Protein AF-A0A0N4ZWM1-F1 (afdb_monomer_lite)

Radius of gyration: 17.71 Å; chains: 1; bounding box: 43×30×43 Å

Structure (mmCIF, N/CA/C/O backbone):
data_AF-A0A0N4ZWM1-F1
#
_entry.id   AF-A0A0N4ZWM1-F1
#
loop_
_atom_site.group_PDB
_atom_site.id
_atom_site.type_symbol
_atom_site.label_atom_id
_atom_site.label_alt_id
_atom_site.label_comp_id
_atom_site.label_asym_id
_atom_site.label_entity_id
_atom_site.label_seq_id
_atom_site.pdbx_PDB_ins_code
_atom_site.Cartn_x
_atom_site.Cartn_y
_atom_site.Cartn_z
_atom_site.occupancy
_atom_site.B_iso_or_equiv
_atom_site.auth_seq_id
_atom_site.auth_comp_id
_atom_site.auth_asym_id
_atom_site.auth_atom_id
_atom_site.pdbx_PDB_model_num
ATOM 1 N N . MET A 1 1 ? 4.240 8.639 -1.082 1.00 64.06 1 MET A N 1
ATOM 2 C CA . MET A 1 1 ? 5.598 8.999 -1.556 1.00 64.06 1 MET A CA 1
ATOM 3 C C . MET A 1 1 ? 6.299 7.834 -2.263 1.00 64.06 1 MET A C 1
ATOM 5 O O . MET A 1 1 ? 6.677 8.002 -3.413 1.00 64.06 1 MET A O 1
ATOM 9 N N . GLY A 1 2 ? 6.394 6.640 -1.657 1.00 75.94 2 GLY A N 1
ATOM 10 C CA . GLY A 1 2 ? 7.092 5.487 -2.260 1.00 75.94 2 GLY A CA 1
ATOM 11 C C . GLY A 1 2 ? 6.590 5.018 -3.640 1.00 75.94 2 GLY A C 1
ATOM 12 O O . GLY A 1 2 ? 7.407 4.649 -4.475 1.00 75.94 2 GLY A O 1
ATOM 13 N N . PHE A 1 3 ? 5.283 5.091 -3.933 1.00 79.50 3 PHE A N 1
ATOM 14 C CA . PHE A 1 3 ? 4.751 4.659 -5.240 1.00 79.50 3 PHE A CA 1
ATOM 15 C C . PHE A 1 3 ? 5.252 5.525 -6.413 1.00 79.50 3 PHE A C 1
ATOM 17 O O . PHE A 1 3 ? 5.532 5.004 -7.487 1.00 79.50 3 PHE A O 1
ATOM 24 N N . ILE A 1 4 ? 5.426 6.834 -6.191 1.00 83.06 4 ILE A N 1
ATOM 25 C CA . ILE A 1 4 ? 5.921 7.780 -7.204 1.00 83.06 4 ILE A CA 1
ATOM 26 C C . ILE A 1 4 ? 7.372 7.443 -7.549 1.00 83.06 4 ILE A C 1
ATOM 28 O O . ILE A 1 4 ? 7.732 7.387 -8.719 1.00 83.06 4 ILE A O 1
ATOM 32 N N . LEU A 1 5 ? 8.186 7.150 -6.529 1.00 84.06 5 LEU A N 1
ATOM 33 C CA . LEU A 1 5 ? 9.580 6.736 -6.702 1.00 84.06 5 LEU A CA 1
ATOM 34 C C . LEU A 1 5 ? 9.686 5.402 -7.454 1.00 84.06 5 LEU A C 1
ATOM 36 O O . LEU A 1 5 ? 10.564 5.242 -8.301 1.00 84.06 5 LEU A O 1
ATOM 40 N N . LEU A 1 6 ? 8.773 4.462 -7.192 1.00 83.06 6 LEU A N 1
ATOM 41 C CA . LEU A 1 6 ? 8.739 3.175 -7.887 1.00 83.06 6 LEU A CA 1
ATOM 42 C C . LEU A 1 6 ? 8.423 3.344 -9.382 1.00 83.06 6 LEU A C 1
ATOM 44 O O . LEU A 1 6 ? 9.116 2.770 -10.218 1.00 83.06 6 LEU A O 1
ATOM 48 N N . ILE A 1 7 ? 7.441 4.185 -9.719 1.00 83.06 7 ILE A N 1
ATOM 49 C CA . ILE A 1 7 ? 7.100 4.506 -11.113 1.00 83.06 7 ILE A CA 1
ATOM 50 C C . ILE A 1 7 ? 8.250 5.261 -11.788 1.00 83.06 7 ILE A C 1
ATOM 52 O O . ILE A 1 7 ? 8.639 4.911 -12.898 1.00 83.06 7 ILE A O 1
ATOM 56 N N . ALA A 1 8 ? 8.850 6.244 -11.109 1.00 83.19 8 ALA A N 1
ATOM 57 C CA . ALA A 1 8 ? 9.991 6.995 -11.631 1.00 83.19 8 ALA A CA 1
ATOM 58 C C . ALA A 1 8 ? 11.185 6.082 -11.957 1.00 83.19 8 ALA A C 1
ATOM 60 O O . ALA A 1 8 ? 11.846 6.274 -12.973 1.00 83.19 8 ALA A O 1
ATOM 61 N N . THR A 1 9 ? 11.410 5.036 -11.152 1.00 83.94 9 THR A N 1
ATOM 62 C CA . THR A 1 9 ? 12.475 4.045 -11.382 1.00 83.94 9 THR A CA 1
ATOM 63 C C . THR A 1 9 ? 12.337 3.343 -12.739 1.00 83.94 9 THR A C 1
ATOM 65 O O . THR A 1 9 ? 13.346 2.993 -13.346 1.00 83.94 9 THR A O 1
ATOM 68 N N . ALA A 1 10 ? 11.114 3.156 -13.248 1.00 81.88 10 ALA A N 1
ATOM 69 C CA . ALA A 1 10 ? 10.883 2.484 -14.527 1.00 81.88 10 ALA A CA 1
ATOM 70 C C . ALA A 1 10 ? 11.401 3.279 -15.743 1.00 81.88 10 ALA A C 1
ATOM 72 O O . ALA A 1 10 ? 11.679 2.683 -16.783 1.00 81.88 10 ALA A O 1
ATOM 73 N N . PHE A 1 11 ? 11.566 4.600 -15.617 1.00 84.00 11 PHE A N 1
ATOM 74 C CA . PHE A 1 11 ? 12.006 5.484 -16.705 1.00 84.00 11 PHE A CA 1
ATOM 75 C C . PHE A 1 11 ? 13.497 5.840 -16.641 1.00 84.00 11 PHE A C 1
ATOM 77 O O . PHE A 1 11 ? 14.016 6.513 -17.532 1.00 84.00 11 PHE A O 1
ATOM 84 N N . VAL A 1 12 ? 14.200 5.396 -15.599 1.00 87.25 12 VAL A N 1
ATOM 85 C CA . VAL A 1 12 ? 15.600 5.754 -15.360 1.00 87.25 12 VAL A CA 1
ATOM 86 C C . VAL A 1 12 ? 16.524 4.763 -16.063 1.00 87.25 12 VAL A C 1
ATOM 88 O O .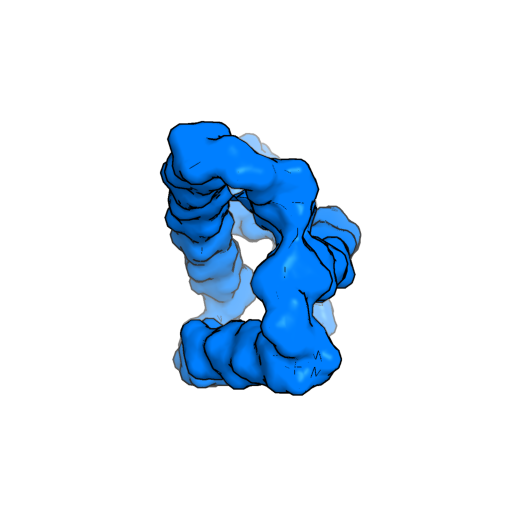 VAL A 1 12 ? 16.451 3.554 -15.845 1.00 87.25 12 VAL A O 1
ATOM 91 N N . ASN A 1 13 ? 17.413 5.298 -16.902 1.00 82.81 13 ASN A N 1
ATOM 92 C CA . ASN A 1 13 ? 18.446 4.534 -17.608 1.00 82.81 13 ASN A CA 1
ATOM 93 C C . ASN A 1 13 ? 19.815 4.612 -16.916 1.00 82.81 13 ASN A C 1
ATOM 95 O O . ASN A 1 13 ? 20.653 3.742 -17.129 1.00 82.81 13 ASN A O 1
ATOM 99 N N . ASP A 1 14 ? 20.041 5.653 -16.109 1.00 89.69 14 ASP A N 1
ATOM 100 C CA . ASP A 1 14 ? 21.319 5.894 -15.445 1.00 89.69 14 ASP A CA 1
ATOM 101 C C . ASP A 1 14 ? 21.452 5.050 -14.156 1.00 89.69 14 ASP A C 1
ATOM 103 O O . ASP A 1 14 ? 20.595 5.152 -13.267 1.00 89.69 14 ASP A O 1
ATOM 107 N N . PRO A 1 15 ? 22.511 4.228 -14.016 1.00 87.56 15 PRO A N 1
ATOM 108 C CA . PRO A 1 15 ? 22.701 3.369 -12.847 1.00 87.56 15 PRO A CA 1
ATOM 109 C C . PRO A 1 15 ? 22.846 4.126 -11.520 1.00 87.56 15 PRO A C 1
ATOM 111 O O . PRO A 1 15 ? 22.384 3.636 -10.487 1.00 87.56 15 PRO A O 1
ATOM 114 N N . MET A 1 16 ? 23.461 5.312 -11.522 1.00 92.19 16 MET A N 1
ATOM 115 C CA . MET A 1 16 ? 23.667 6.097 -10.303 1.00 92.19 16 MET A CA 1
ATOM 116 C C . MET A 1 16 ? 22.337 6.674 -9.814 1.00 92.19 16 MET A C 1
ATOM 118 O O . MET A 1 16 ? 21.983 6.532 -8.640 1.00 92.19 16 MET A O 1
ATOM 122 N N . VAL A 1 17 ? 21.550 7.241 -10.732 1.00 89.31 17 VAL A N 1
ATOM 123 C CA . VAL A 1 17 ? 20.200 7.746 -10.428 1.00 89.31 17 VAL A CA 1
ATOM 124 C C . VAL A 1 17 ? 19.296 6.612 -9.932 1.00 89.31 17 VAL A C 1
ATOM 126 O O . VAL A 1 17 ? 18.546 6.790 -8.969 1.00 89.31 17 VAL A O 1
ATOM 129 N N . TYR A 1 18 ? 19.408 5.421 -10.525 1.00 87.69 18 TYR A N 1
ATOM 130 C CA . TYR A 1 18 ? 18.668 4.239 -10.085 1.00 87.69 18 TYR A CA 1
ATOM 131 C C . TYR A 1 18 ? 18.976 3.870 -8.624 1.00 87.69 18 TYR A C 1
ATOM 133 O O . TYR A 1 18 ? 18.051 3.661 -7.834 1.00 87.69 18 TYR A O 1
ATOM 141 N N . ILE A 1 19 ? 20.254 3.839 -8.230 1.00 90.69 19 ILE A N 1
ATOM 142 C CA . ILE A 1 19 ? 20.663 3.528 -6.849 1.00 90.69 19 ILE A CA 1
ATOM 143 C C . ILE A 1 19 ? 20.121 4.571 -5.865 1.00 90.69 19 ILE A C 1
ATOM 145 O O . ILE A 1 19 ? 19.579 4.200 -4.820 1.00 90.69 19 ILE A O 1
ATOM 149 N N . MET A 1 20 ? 20.204 5.861 -6.203 1.00 92.69 20 MET A N 1
ATOM 150 C CA . MET A 1 20 ? 19.677 6.926 -5.342 1.00 92.69 20 MET A CA 1
ATOM 151 C C . MET A 1 20 ? 18.169 6.779 -5.125 1.00 92.69 20 MET A C 1
ATOM 153 O O . MET A 1 20 ? 17.697 6.836 -3.989 1.00 92.69 20 MET A O 1
ATOM 157 N N . ILE A 1 21 ? 17.402 6.510 -6.185 1.00 90.44 21 ILE A N 1
ATOM 158 C CA . ILE A 1 21 ? 15.956 6.290 -6.055 1.00 90.44 21 ILE A CA 1
ATOM 159 C C . ILE A 1 21 ? 15.668 5.058 -5.190 1.00 90.44 21 ILE A C 1
ATOM 161 O O . ILE A 1 21 ? 14.785 5.111 -4.332 1.00 90.44 21 ILE A O 1
ATOM 165 N N . ARG A 1 22 ? 16.426 3.966 -5.353 1.00 87.62 22 ARG A N 1
ATOM 166 C CA . ARG A 1 22 ? 16.275 2.759 -4.523 1.00 87.62 22 ARG A CA 1
ATOM 167 C C . ARG A 1 22 ? 16.545 3.022 -3.045 1.00 87.62 22 ARG A C 1
ATOM 169 O O . ARG A 1 22 ? 15.844 2.454 -2.208 1.00 87.62 22 ARG A O 1
ATOM 176 N N . PHE A 1 23 ? 17.496 3.893 -2.724 1.00 91.88 23 PHE A N 1
ATOM 177 C CA . PHE A 1 23 ? 17.765 4.306 -1.349 1.00 91.88 23 PHE A CA 1
ATOM 178 C C . PHE A 1 23 ? 16.551 5.012 -0.720 1.00 91.88 23 PHE A C 1
ATOM 180 O O . PHE A 1 23 ? 16.051 4.580 0.322 1.00 91.88 23 PHE A O 1
ATOM 187 N N . PHE A 1 24 ? 15.995 6.030 -1.387 1.00 92.12 24 PHE A N 1
ATOM 188 C CA . PHE A 1 24 ? 14.803 6.740 -0.894 1.00 92.12 24 PHE A CA 1
ATOM 189 C C . PHE A 1 24 ? 13.542 5.871 -0.878 1.00 92.12 24 PHE A C 1
ATOM 191 O O . PHE A 1 24 ? 12.688 6.005 0.007 1.00 92.12 24 PHE A O 1
ATOM 198 N N . LEU A 1 25 ? 13.426 4.955 -1.839 1.00 90.25 25 LEU A N 1
ATOM 199 C CA . LEU A 1 25 ? 12.359 3.966 -1.866 1.00 90.25 25 LEU A CA 1
ATOM 200 C C . LEU A 1 25 ? 12.449 3.044 -0.642 1.00 90.25 25 LEU A C 1
ATOM 202 O O . LEU A 1 25 ? 11.434 2.814 0.011 1.00 90.25 25 LEU A O 1
ATOM 206 N N . GLY A 1 26 ? 13.652 2.582 -0.286 1.00 89.12 26 GLY A N 1
ATOM 207 C CA . GLY A 1 26 ? 13.893 1.784 0.917 1.00 89.12 26 GLY A CA 1
ATOM 208 C C . GLY A 1 26 ? 13.483 2.511 2.200 1.00 89.12 26 GLY A C 1
ATOM 209 O O . GLY A 1 26 ? 12.750 1.945 3.011 1.00 89.12 26 GLY A O 1
ATOM 210 N N . LEU A 1 27 ? 13.864 3.786 2.343 1.00 91.56 27 LEU A N 1
ATOM 211 C CA . LEU A 1 27 ? 13.447 4.624 3.478 1.00 91.56 27 LEU A CA 1
ATOM 212 C C . LEU A 1 27 ? 11.920 4.763 3.562 1.00 91.56 27 LEU A C 1
ATOM 214 O O . LEU A 1 27 ? 11.331 4.606 4.633 1.00 91.56 27 LEU A O 1
ATOM 218 N N . SER A 1 28 ? 11.270 4.998 2.420 1.00 89.81 28 SER A N 1
ATOM 219 C CA . SER A 1 28 ? 9.809 5.114 2.343 1.00 89.81 28 SER A CA 1
ATOM 220 C C . SER A 1 28 ? 9.106 3.813 2.742 1.00 89.81 28 SER A C 1
ATOM 222 O O . SER A 1 28 ? 8.097 3.850 3.445 1.00 89.81 28 SER A O 1
ATOM 224 N N . ILE A 1 29 ? 9.632 2.666 2.304 1.00 88.38 29 ILE A N 1
ATOM 225 C CA . ILE A 1 29 ? 9.085 1.345 2.634 1.00 88.38 29 ILE A CA 1
ATOM 226 C C . ILE A 1 29 ? 9.246 1.063 4.130 1.00 88.38 29 ILE A C 1
ATOM 228 O O . ILE A 1 29 ? 8.286 0.631 4.762 1.00 88.38 29 ILE A O 1
ATOM 232 N N . GLY A 1 30 ? 10.415 1.348 4.713 1.00 88.31 30 GLY A N 1
ATOM 233 C CA . GLY A 1 30 ? 10.659 1.147 6.143 1.00 88.31 30 GLY A CA 1
ATOM 234 C C . GLY A 1 30 ? 9.676 1.922 7.025 1.00 88.31 30 GLY A C 1
ATOM 235 O O . GLY A 1 30 ? 9.064 1.344 7.924 1.00 88.31 30 GLY A O 1
ATOM 236 N N . GLY A 1 31 ? 9.457 3.205 6.717 1.00 88.94 31 GLY A N 1
ATOM 237 C CA . GLY A 1 31 ? 8.484 4.032 7.436 1.00 88.94 31 GLY A CA 1
ATOM 238 C C . GLY A 1 31 ? 7.047 3.523 7.292 1.00 88.94 31 GLY A C 1
ATOM 239 O O . GLY A 1 31 ? 6.343 3.393 8.291 1.00 88.94 31 GLY A O 1
ATOM 240 N N . ALA A 1 32 ? 6.635 3.176 6.068 1.00 88.00 32 ALA A N 1
ATOM 241 C CA . ALA A 1 32 ? 5.285 2.684 5.795 1.00 88.00 32 ALA A CA 1
ATOM 242 C C . ALA A 1 32 ? 4.998 1.327 6.456 1.00 88.00 32 ALA A C 1
ATOM 244 O O . ALA A 1 32 ? 3.895 1.110 6.952 1.00 88.00 32 ALA A O 1
ATOM 245 N N . LEU A 1 33 ? 5.974 0.413 6.486 1.00 87.12 33 LEU A N 1
ATOM 246 C CA . LEU A 1 33 ? 5.819 -0.890 7.135 1.00 87.12 33 LEU A CA 1
ATOM 247 C C . LEU A 1 33 ? 5.590 -0.733 8.638 1.00 87.12 33 LEU A C 1
ATOM 249 O O . LEU A 1 33 ? 4.658 -1.326 9.179 1.00 87.12 33 LEU A O 1
ATOM 253 N N . ASN A 1 34 ? 6.409 0.085 9.303 1.00 89.06 34 ASN A N 1
ATOM 254 C CA . ASN A 1 34 ? 6.312 0.245 10.748 1.00 89.06 34 ASN A CA 1
ATOM 255 C C . ASN A 1 34 ? 5.009 0.948 11.156 1.00 89.06 34 ASN A C 1
ATOM 257 O O . ASN A 1 34 ? 4.316 0.471 12.051 1.00 89.06 34 ASN A O 1
ATOM 261 N N . SER A 1 35 ? 4.632 2.032 10.466 1.00 87.56 35 SER A N 1
ATOM 262 C CA . SER A 1 35 ? 3.372 2.732 10.750 1.00 87.56 35 SER A CA 1
ATOM 263 C C . SER A 1 35 ? 2.148 1.845 10.514 1.00 87.56 35 SER A C 1
ATOM 265 O O . SER A 1 35 ? 1.237 1.836 11.338 1.00 87.56 35 SER A O 1
ATOM 267 N N . SER A 1 36 ? 2.148 1.050 9.438 1.00 86.31 36 SER A N 1
ATOM 268 C CA . SER A 1 36 ? 1.037 0.145 9.122 1.00 86.31 36 SER A CA 1
ATOM 269 C C . SER A 1 36 ? 0.881 -0.952 10.174 1.00 86.31 36 SER A C 1
ATOM 271 O O . SER A 1 36 ? -0.238 -1.245 10.587 1.00 86.31 36 SER A O 1
ATOM 273 N N . ILE A 1 37 ? 1.986 -1.547 10.640 1.00 85.50 37 ILE A N 1
ATOM 274 C CA . ILE A 1 37 ? 1.938 -2.581 11.683 1.00 85.50 37 ILE A CA 1
ATOM 275 C C . ILE A 1 37 ? 1.412 -1.992 12.994 1.00 85.50 37 ILE A C 1
ATOM 277 O O . ILE A 1 37 ? 0.541 -2.601 13.615 1.00 85.50 37 ILE A O 1
ATOM 281 N N . THR A 1 38 ? 1.899 -0.817 13.399 1.00 88.44 38 THR A N 1
ATOM 282 C CA . THR A 1 38 ? 1.416 -0.133 14.607 1.00 88.44 38 THR A CA 1
ATOM 283 C C . THR A 1 38 ? -0.079 0.150 14.516 1.00 88.44 38 THR A C 1
ATOM 285 O O . THR A 1 38 ? -0.823 -0.261 15.401 1.00 88.44 38 THR A O 1
ATOM 288 N N . TYR A 1 39 ? -0.538 0.737 13.409 1.00 87.12 39 TYR A N 1
ATOM 289 C CA . TYR A 1 39 ? -1.954 1.031 13.189 1.00 87.12 39 TYR A CA 1
ATOM 290 C C . TYR A 1 39 ? -2.831 -0.230 13.282 1.00 87.12 39 TYR A C 1
ATOM 292 O O . TYR A 1 39 ? -3.827 -0.264 14.001 1.00 87.12 39 TYR A O 1
ATOM 300 N N . VAL A 1 40 ? -2.431 -1.314 12.610 1.00 84.69 40 VAL A N 1
ATOM 301 C CA . VAL A 1 40 ? -3.151 -2.598 12.636 1.00 84.69 40 VAL A CA 1
ATOM 302 C C . VAL A 1 40 ? -3.236 -3.166 14.057 1.00 84.69 40 VAL A C 1
ATOM 304 O O . VAL A 1 40 ? -4.262 -3.732 14.436 1.00 84.69 40 VAL A O 1
ATOM 307 N N . LEU A 1 41 ? -2.181 -3.016 14.860 1.00 84.25 41 LEU A N 1
ATOM 308 C CA . LEU A 1 41 ? -2.171 -3.464 16.253 1.00 84.25 41 LEU A CA 1
ATOM 309 C C . LEU A 1 41 ? -3.077 -2.620 17.154 1.00 84.25 41 LEU A C 1
ATOM 311 O O . LEU A 1 41 ? -3.673 -3.178 18.074 1.00 84.25 41 LEU A O 1
ATOM 315 N N . GLU A 1 42 ? -3.185 -1.320 16.900 1.00 85.12 42 GLU A N 1
ATOM 316 C CA . GLU A 1 42 ? -4.052 -0.409 17.654 1.00 85.12 42 GLU A CA 1
ATOM 317 C C . GLU A 1 42 ? -5.535 -0.644 17.354 1.00 85.12 42 GLU A C 1
ATOM 319 O O . GLU A 1 42 ? -6.357 -0.630 18.267 1.00 85.12 42 GLU A O 1
ATOM 324 N N . VAL A 1 43 ? -5.870 -0.916 16.091 1.00 83.69 43 VAL A N 1
ATOM 325 C CA . VAL A 1 43 ? -7.258 -1.073 15.631 1.00 83.69 43 VAL A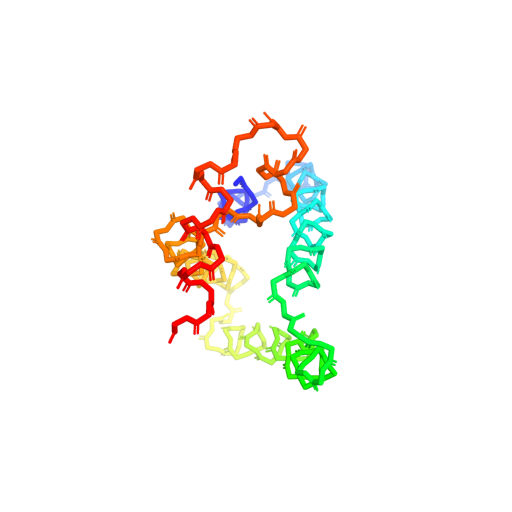 CA 1
ATOM 326 C C . VAL A 1 43 ? -7.817 -2.477 15.897 1.00 83.69 43 VAL A C 1
ATOM 328 O O . VAL A 1 43 ? -9.008 -2.620 16.170 1.00 83.69 43 VAL A O 1
ATOM 331 N N . LEU A 1 44 ? -6.997 -3.534 15.824 1.00 83.19 44 LEU A N 1
ATOM 332 C CA . LEU A 1 44 ? -7.497 -4.911 15.934 1.00 83.19 44 LEU A CA 1
ATOM 333 C C . LEU A 1 44 ? -7.611 -5.419 17.379 1.00 83.19 44 LEU A C 1
ATOM 335 O O . LEU A 1 44 ? -6.661 -5.274 18.163 1.00 83.19 44 LEU A O 1
ATOM 339 N N . PRO A 1 45 ? -8.686 -6.166 17.700 1.00 78.94 45 PRO A N 1
ATOM 340 C CA . PRO A 1 45 ? -8.815 -6.861 18.972 1.00 78.94 45 PRO A CA 1
ATOM 341 C C . PRO A 1 45 ? -7.827 -8.039 19.079 1.00 78.94 45 PRO A C 1
ATOM 343 O O . PRO A 1 45 ? -7.472 -8.654 18.065 1.00 78.94 45 PRO A O 1
ATOM 346 N N . PRO A 1 46 ? -7.395 -8.414 20.300 1.00 78.12 46 PRO A N 1
ATOM 347 C CA . PRO A 1 46 ? -6.340 -9.406 20.517 1.00 78.12 46 PRO A CA 1
ATOM 348 C C . PRO A 1 46 ? -6.569 -10.754 19.823 1.00 78.12 46 PRO A C 1
ATOM 350 O O . PRO A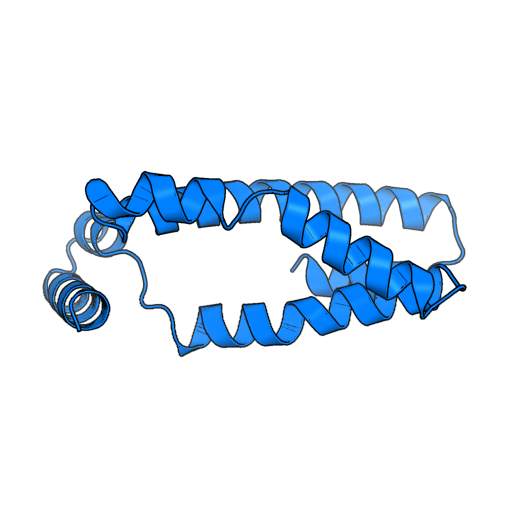 1 46 ? -5.606 -11.336 19.324 1.00 78.12 46 PRO A O 1
ATOM 353 N N . GLN A 1 47 ? -7.820 -11.230 19.734 1.00 79.38 47 GLN A N 1
ATOM 354 C CA . GLN A 1 47 ? -8.123 -12.530 19.123 1.00 79.38 47 GLN A CA 1
ATOM 355 C C . GLN A 1 47 ? -7.874 -12.556 17.604 1.00 79.38 47 GLN A C 1
ATOM 357 O O . GLN A 1 47 ? -7.481 -13.586 17.063 1.00 79.38 47 GLN A O 1
ATOM 362 N N . GLN A 1 48 ? -8.062 -11.431 16.905 1.00 80.75 48 GLN A N 1
ATOM 363 C CA . GLN A 1 48 ? -7.940 -11.359 15.441 1.00 80.75 48 GLN A CA 1
ATOM 364 C C . GLN A 1 48 ? -6.531 -10.977 14.969 1.00 80.75 48 GLN A C 1
ATOM 366 O O . GLN A 1 48 ? -6.178 -11.213 13.811 1.00 80.75 48 GLN A O 1
ATOM 371 N N . ARG A 1 49 ? -5.688 -10.442 15.863 1.00 80.69 49 ARG A N 1
ATOM 372 C CA . ARG A 1 49 ? -4.313 -10.023 15.535 1.00 80.69 49 ARG A CA 1
ATOM 373 C C . ARG A 1 49 ? -3.471 -11.162 14.963 1.00 80.69 49 ARG A C 1
ATOM 375 O O . ARG A 1 49 ? -2.678 -10.921 14.056 1.00 80.69 49 ARG A O 1
ATOM 382 N N . LEU A 1 50 ? -3.626 -12.386 15.475 1.00 78.69 50 LEU A N 1
ATOM 383 C CA . LEU A 1 50 ? -2.855 -13.538 14.997 1.00 78.69 50 LEU A CA 1
ATOM 384 C C . LEU A 1 50 ? -3.233 -13.897 13.553 1.00 78.69 50 LEU A C 1
ATOM 386 O O . LEU A 1 50 ? -2.356 -14.077 12.714 1.00 78.69 50 LEU A O 1
ATOM 390 N N . PHE A 1 51 ? -4.534 -13.919 13.252 1.00 79.25 51 PHE A N 1
ATOM 391 C CA . PHE A 1 51 ? -5.039 -14.228 11.917 1.00 79.25 51 PHE A CA 1
ATOM 392 C C . PHE A 1 51 ? -4.543 -13.217 10.880 1.00 79.25 51 PHE A C 1
ATOM 394 O O . PHE A 1 51 ? -3.991 -13.609 9.854 1.00 79.25 51 PHE A O 1
ATOM 401 N N . VAL A 1 52 ? -4.648 -11.917 11.177 1.00 80.62 52 VAL A N 1
ATOM 402 C CA . VAL A 1 52 ? -4.190 -10.860 10.262 1.00 80.62 52 VAL A CA 1
ATOM 403 C C . VAL A 1 52 ? -2.681 -10.935 10.034 1.00 80.62 52 VAL A C 1
ATOM 405 O O . VAL A 1 52 ? -2.243 -10.829 8.893 1.00 80.62 52 VAL A O 1
ATOM 408 N N . LYS A 1 53 ? -1.882 -11.202 11.075 1.00 74.62 53 LYS A N 1
ATOM 409 C CA . LYS A 1 53 ? -0.427 -11.388 10.935 1.00 74.62 53 LYS A CA 1
ATOM 410 C C . LYS A 1 53 ? -0.059 -12.600 10.076 1.00 74.62 53 LYS A C 1
ATOM 412 O O . LYS A 1 53 ? 0.898 -12.529 9.310 1.00 74.62 53 LYS A O 1
ATOM 417 N N . CYS A 1 54 ? -0.797 -13.702 10.196 1.00 75.81 54 CYS A N 1
ATOM 418 C CA . CYS A 1 54 ? -0.561 -14.895 9.386 1.00 75.81 54 CYS A CA 1
ATOM 419 C C . CYS A 1 54 ? -0.973 -14.690 7.923 1.00 75.81 54 CYS A C 1
ATOM 421 O O . CYS A 1 54 ? -0.262 -15.137 7.024 1.00 75.81 54 CYS A O 1
ATOM 423 N N . PHE A 1 55 ? -2.099 -14.014 7.683 1.00 74.38 55 PHE A N 1
ATOM 424 C CA . PHE A 1 55 ? -2.661 -13.838 6.344 1.00 74.38 55 PHE A CA 1
ATOM 425 C C . PHE A 1 55 ? -1.952 -12.730 5.553 1.00 74.38 55 PHE A C 1
ATOM 427 O O . PHE A 1 55 ? -1.58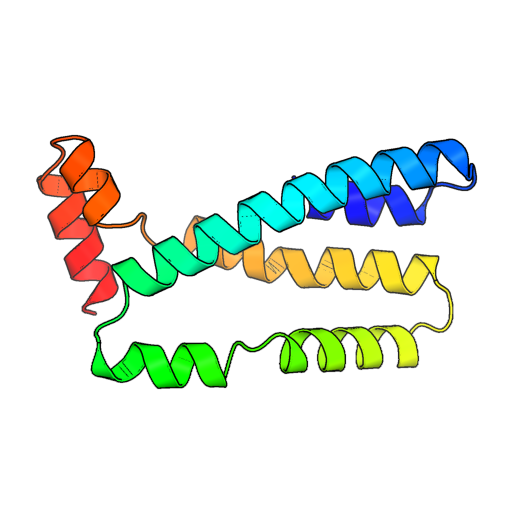7 -12.925 4.396 1.00 74.38 55 PHE A O 1
ATOM 434 N N . PHE A 1 56 ? -1.677 -11.588 6.189 1.00 73.00 56 PHE A N 1
ATOM 435 C CA . PHE A 1 56 ? -0.907 -10.482 5.611 1.00 73.00 56 PHE A CA 1
ATOM 436 C C . PHE A 1 56 ? 0.590 -10.652 5.883 1.00 73.00 56 PHE A C 1
ATOM 438 O O . PHE A 1 56 ? 1.265 -9.768 6.409 1.00 73.00 56 PHE A O 1
ATOM 445 N N . ASN A 1 57 ? 1.118 -11.818 5.519 1.00 76.88 57 ASN A N 1
ATOM 446 C CA . ASN A 1 57 ? 2.552 -12.060 5.538 1.00 76.88 57 ASN A CA 1
ATOM 447 C C . ASN A 1 57 ? 3.194 -11.597 4.217 1.00 76.88 57 ASN A C 1
ATOM 449 O O . ASN A 1 57 ? 2.550 -11.520 3.166 1.00 76.88 57 ASN A O 1
ATOM 453 N N . TRP A 1 58 ? 4.507 -11.371 4.248 1.00 78.06 58 TRP A N 1
ATOM 454 C CA . TRP A 1 58 ? 5.344 -11.043 3.091 1.00 78.06 58 TRP A CA 1
ATOM 455 C C . TRP A 1 58 ? 5.184 -12.027 1.919 1.00 78.06 58 TRP A C 1
ATOM 457 O O . TRP A 1 58 ? 5.413 -11.660 0.768 1.00 78.06 58 TRP A O 1
ATOM 467 N N . GLY A 1 59 ? 4.756 -13.265 2.194 1.00 84.19 59 GLY A N 1
ATOM 468 C CA . GLY A 1 59 ? 4.499 -14.295 1.187 1.00 84.19 59 GLY A CA 1
ATOM 469 C C . GLY A 1 59 ? 3.472 -13.881 0.129 1.00 84.19 59 GLY A C 1
ATOM 470 O O . GLY A 1 59 ? 3.765 -13.994 -1.058 1.00 84.19 59 GLY A O 1
ATOM 471 N N . ILE A 1 60 ? 2.318 -13.328 0.529 1.00 84.44 60 ILE A N 1
ATOM 472 C CA . ILE A 1 60 ? 1.275 -12.889 -0.420 1.00 84.44 60 ILE A CA 1
ATOM 473 C C . ILE A 1 60 ? 1.828 -11.809 -1.358 1.00 84.44 60 ILE A C 1
ATOM 475 O O . ILE A 1 60 ? 1.646 -11.883 -2.572 1.00 84.44 60 ILE A O 1
ATOM 479 N N . ALA A 1 61 ? 2.559 -10.836 -0.806 1.00 83.94 61 ALA A N 1
ATOM 480 C CA . ALA A 1 61 ? 3.156 -9.759 -1.591 1.00 83.94 61 ALA A CA 1
ATOM 481 C C . ALA A 1 61 ? 4.186 -10.288 -2.604 1.00 83.94 61 ALA A C 1
ATOM 483 O O . ALA A 1 61 ? 4.256 -9.803 -3.733 1.00 83.94 61 ALA A O 1
ATOM 484 N N . ARG A 1 62 ? 4.966 -11.310 -2.226 1.00 87.00 62 ARG A N 1
ATOM 485 C CA . ARG A 1 62 ? 5.942 -11.955 -3.115 1.00 87.00 62 ARG A CA 1
ATOM 486 C C . ARG A 1 62 ? 5.264 -12.743 -4.228 1.00 87.00 62 ARG A C 1
ATOM 488 O O . ARG A 1 62 ? 5.688 -12.611 -5.367 1.00 87.00 62 ARG A O 1
ATOM 495 N N . VAL A 1 63 ? 4.199 -13.485 -3.927 1.00 90.19 63 VAL A N 1
ATOM 496 C CA . VAL A 1 63 ? 3.417 -14.197 -4.950 1.00 90.19 63 VAL A CA 1
ATOM 497 C C . VAL A 1 63 ? 2.808 -13.209 -5.946 1.00 90.19 63 VAL A C 1
ATOM 499 O O . VAL A 1 63 ? 2.955 -13.401 -7.150 1.00 90.19 63 VAL A O 1
ATOM 502 N N . ALA A 1 64 ? 2.203 -12.117 -5.466 1.00 87.75 64 ALA A N 1
ATOM 503 C CA . ALA A 1 64 ? 1.656 -11.075 -6.334 1.00 87.75 64 ALA A CA 1
ATOM 504 C C . ALA A 1 64 ? 2.739 -10.445 -7.230 1.00 87.75 64 ALA A C 1
ATOM 506 O O . ALA A 1 64 ? 2.547 -10.328 -8.437 1.00 87.75 64 ALA A O 1
ATOM 507 N N . MET A 1 65 ? 3.902 -10.111 -6.661 1.00 87.94 65 MET A N 1
ATOM 508 C CA . MET A 1 65 ? 5.055 -9.609 -7.417 1.00 87.94 65 MET A CA 1
ATOM 509 C C . MET A 1 65 ? 5.515 -10.614 -8.483 1.00 87.94 65 MET A C 1
ATOM 511 O O . MET A 1 65 ? 5.732 -10.234 -9.628 1.00 87.94 65 MET A O 1
ATOM 515 N N . THR A 1 66 ? 5.642 -11.897 -8.135 1.00 90.19 66 THR A N 1
ATOM 516 C CA . THR A 1 66 ? 6.054 -12.942 -9.081 1.00 90.19 66 THR A CA 1
ATOM 517 C C . THR A 1 66 ? 5.055 -13.099 -10.222 1.00 90.19 66 THR A C 1
ATOM 519 O O . THR A 1 66 ? 5.481 -13.244 -11.363 1.00 90.19 66 THR A O 1
ATOM 522 N N . LEU A 1 67 ? 3.750 -13.022 -9.948 1.00 90.69 67 LEU A N 1
ATOM 523 C CA . LEU A 1 67 ? 2.723 -13.051 -10.992 1.00 90.69 67 LEU A CA 1
ATOM 524 C C . LEU A 1 67 ? 2.854 -11.856 -11.941 1.00 90.69 67 LEU A C 1
ATOM 526 O O . LEU A 1 67 ? 2.810 -12.041 -13.154 1.00 90.69 67 LEU A O 1
ATOM 530 N N . ILE A 1 68 ? 3.077 -10.649 -11.413 1.00 88.81 68 ILE A N 1
ATOM 531 C CA . ILE A 1 68 ? 3.298 -9.452 -12.241 1.00 88.81 68 ILE A CA 1
ATOM 532 C C . ILE A 1 68 ? 4.539 -9.642 -13.122 1.00 88.81 68 ILE A C 1
ATOM 534 O O . ILE A 1 68 ? 4.454 -9.454 -14.333 1.00 88.81 68 ILE A O 1
ATOM 538 N N . CYS A 1 69 ? 5.658 -10.092 -12.552 1.00 89.06 69 CYS A N 1
ATOM 539 C CA . CYS A 1 69 ? 6.874 -10.367 -13.320 1.00 89.06 69 CYS A CA 1
ATOM 540 C C . CYS A 1 69 ? 6.691 -11.474 -14.369 1.00 89.06 69 CYS A C 1
ATOM 542 O O . CYS A 1 69 ? 7.320 -11.428 -15.421 1.00 89.06 69 CYS A O 1
ATOM 544 N N . TYR A 1 70 ? 5.838 -12.466 -14.101 1.00 89.88 70 TYR A N 1
ATOM 545 C CA . TYR A 1 70 ? 5.542 -13.539 -15.048 1.00 89.88 70 TYR A CA 1
ATOM 546 C C . TYR A 1 70 ? 4.773 -13.030 -16.275 1.00 89.88 70 TYR A C 1
ATOM 548 O O . TYR A 1 70 ? 5.086 -13.416 -17.399 1.00 89.88 70 TYR A O 1
ATOM 556 N N . PHE A 1 71 ? 3.793 -12.141 -16.083 1.00 89.00 71 PHE A N 1
ATOM 557 C CA . PHE A 1 71 ? 3.044 -11.546 -17.195 1.00 89.00 71 PHE A CA 1
ATOM 558 C C . PHE A 1 71 ? 3.826 -10.446 -17.929 1.00 89.00 71 PHE A C 1
ATOM 560 O O . PHE A 1 71 ? 3.659 -10.281 -19.137 1.00 89.00 71 PHE A O 1
ATOM 567 N N . PHE A 1 72 ? 4.692 -9.708 -17.226 1.00 86.12 72 PHE A N 1
ATOM 568 C CA . PHE A 1 72 ? 5.480 -8.606 -17.779 1.00 86.12 72 PHE A CA 1
ATOM 569 C C . PHE A 1 72 ? 6.974 -8.935 -17.759 1.00 86.12 72 PHE A C 1
ATOM 571 O O . PHE A 1 72 ? 7.687 -8.598 -16.818 1.00 86.12 72 PHE A O 1
ATOM 578 N N . ASN A 1 73 ? 7.460 -9.546 -18.840 1.00 79.19 73 ASN A N 1
ATOM 579 C CA . ASN A 1 73 ? 8.845 -10.022 -18.951 1.00 79.19 73 ASN A CA 1
ATOM 580 C C . ASN A 1 73 ? 9.904 -8.893 -18.897 1.00 79.19 73 ASN A C 1
ATOM 582 O O . ASN A 1 73 ? 11.062 -9.131 -18.564 1.00 79.19 73 ASN A O 1
ATOM 586 N N . ASP A 1 74 ? 9.507 -7.646 -19.174 1.00 85.56 74 ASP A N 1
ATOM 587 C CA . ASP A 1 74 ? 10.381 -6.478 -19.061 1.00 85.56 74 ASP A CA 1
ATOM 588 C C . ASP A 1 74 ? 10.406 -5.898 -17.645 1.00 85.56 74 ASP A C 1
ATOM 590 O O . ASP A 1 74 ? 9.368 -5.604 -17.041 1.00 85.56 74 ASP A O 1
ATOM 594 N N . TYR A 1 75 ? 11.611 -5.605 -17.148 1.00 82.38 75 TYR A N 1
ATOM 595 C CA . TYR A 1 75 ? 11.808 -5.057 -15.802 1.00 82.38 75 TYR A CA 1
ATOM 596 C C . TYR A 1 75 ? 11.103 -3.704 -15.592 1.00 82.38 75 TYR A C 1
ATOM 598 O O . TYR A 1 75 ? 10.590 -3.434 -14.506 1.00 82.38 75 TYR A O 1
ATOM 606 N N . ARG A 1 76 ? 11.054 -2.851 -16.626 1.00 83.06 76 ARG A N 1
ATOM 607 C CA . ARG A 1 76 ? 10.404 -1.527 -16.567 1.00 83.06 76 ARG A CA 1
ATOM 608 C C . ARG A 1 76 ? 8.898 -1.661 -16.465 1.00 83.06 76 ARG A C 1
ATOM 610 O O . ARG A 1 76 ? 8.283 -1.037 -15.604 1.00 83.06 76 ARG A O 1
ATOM 617 N N . SER A 1 77 ? 8.331 -2.510 -17.316 1.00 85.12 77 SER A N 1
ATOM 618 C CA . SER A 1 77 ? 6.905 -2.814 -17.338 1.00 85.12 77 SER A CA 1
ATOM 619 C C . SER A 1 77 ? 6.484 -3.404 -15.994 1.00 85.12 77 SER A C 1
ATOM 621 O O . SER A 1 77 ? 5.576 -2.879 -15.355 1.00 85.12 77 SER A O 1
ATOM 623 N N . SER A 1 78 ? 7.225 -4.392 -15.486 1.00 85.56 78 SER A N 1
ATOM 624 C CA . SER A 1 78 ? 7.005 -4.967 -14.154 1.00 85.56 78 SER A CA 1
ATOM 625 C C . SER A 1 78 ? 6.999 -3.919 -13.033 1.00 85.56 78 SER A C 1
ATOM 627 O O . SER A 1 78 ? 6.078 -3.891 -12.218 1.00 85.56 78 SER A O 1
ATOM 629 N N . LEU A 1 79 ? 7.986 -3.014 -12.996 1.00 84.31 79 LEU A N 1
ATOM 630 C CA . LEU A 1 79 ? 8.048 -1.940 -11.993 1.00 84.31 79 LEU A CA 1
ATOM 631 C C . LEU A 1 79 ? 6.854 -0.981 -12.088 1.00 84.31 79 LEU A C 1
ATOM 633 O O . LEU A 1 79 ? 6.302 -0.581 -11.060 1.00 84.31 79 LEU A O 1
ATOM 637 N N . PHE A 1 80 ? 6.440 -0.639 -13.307 1.00 85.62 80 PHE A N 1
ATOM 638 C CA . PHE A 1 80 ? 5.298 0.233 -13.557 1.00 85.62 80 PHE A CA 1
ATOM 639 C C . PHE A 1 80 ? 3.985 -0.391 -13.065 1.00 85.62 80 PHE A C 1
ATOM 641 O O . PHE A 1 80 ? 3.248 0.247 -12.310 1.00 85.62 80 PHE A O 1
ATOM 648 N N . PHE A 1 81 ? 3.724 -1.658 -13.405 1.00 86.62 81 PHE A N 1
ATOM 649 C CA . PHE A 1 81 ? 2.523 -2.366 -12.951 1.00 86.62 81 PHE A CA 1
ATOM 650 C C . PHE A 1 81 ? 2.510 -2.572 -11.435 1.00 86.62 81 PHE A C 1
ATOM 652 O O . PHE A 1 81 ? 1.480 -2.341 -10.803 1.00 86.62 81 PHE A O 1
ATOM 659 N N . CYS A 1 82 ? 3.655 -2.880 -10.822 1.00 86.00 82 CYS A N 1
ATOM 660 C CA . CYS A 1 82 ? 3.778 -2.907 -9.363 1.00 86.00 82 CYS A CA 1
ATOM 661 C C . CYS A 1 82 ? 3.439 -1.551 -8.724 1.00 86.00 82 CYS A C 1
ATOM 663 O O . CYS A 1 82 ? 2.757 -1.508 -7.700 1.00 86.00 82 CYS A O 1
ATOM 665 N N . GLY A 1 83 ? 3.863 -0.443 -9.343 1.00 84.44 83 GLY A N 1
ATOM 666 C CA . GLY A 1 83 ? 3.486 0.916 -8.947 1.00 84.44 83 GLY A CA 1
ATOM 667 C C . GLY A 1 83 ? 1.983 1.174 -9.026 1.00 84.44 83 GLY A C 1
ATOM 668 O O . GLY A 1 83 ? 1.413 1.748 -8.099 1.00 84.44 83 GLY A O 1
ATOM 669 N N . ILE A 1 84 ? 1.327 0.708 -10.088 1.00 85.81 84 ILE A N 1
ATOM 670 C CA . ILE A 1 84 ? -0.125 0.849 -10.261 1.00 85.81 84 ILE A CA 1
ATOM 671 C C . ILE A 1 84 ? -0.896 0.023 -9.230 1.00 85.81 84 ILE A C 1
ATOM 673 O O . ILE A 1 84 ? -1.861 0.524 -8.655 1.00 85.81 84 ILE A O 1
ATOM 677 N N . CYS A 1 85 ? -0.458 -1.202 -8.930 1.00 86.75 85 CYS A N 1
ATOM 678 C CA . CYS A 1 85 ? -1.103 -2.054 -7.926 1.00 86.75 85 CYS A CA 1
ATOM 679 C C . CYS A 1 85 ? -1.126 -1.427 -6.517 1.00 86.75 85 CYS A C 1
ATOM 681 O O . CYS A 1 85 ? -1.987 -1.773 -5.710 1.00 86.75 85 CYS A O 1
ATOM 683 N N . LEU A 1 86 ? -0.232 -0.475 -6.220 1.00 84.31 86 LEU A N 1
ATOM 684 C CA . LEU A 1 86 ? -0.225 0.275 -4.957 1.00 84.31 86 LEU A CA 1
ATOM 685 C C . LEU A 1 86 ? -1.316 1.359 -4.879 1.00 84.31 86 LEU A C 1
ATOM 687 O O . LEU A 1 86 ? -1.726 1.726 -3.777 1.00 84.31 86 LEU A O 1
ATOM 691 N N . ILE A 1 87 ? -1.801 1.870 -6.014 1.00 86.12 87 ILE A N 1
ATOM 692 C CA . ILE A 1 87 ? -2.802 2.948 -6.073 1.00 86.12 87 ILE A CA 1
ATOM 693 C C . ILE A 1 87 ? -4.113 2.576 -5.359 1.00 86.12 87 ILE A C 1
ATOM 695 O O . ILE A 1 87 ? -4.530 3.345 -4.490 1.00 86.12 87 ILE A O 1
ATOM 699 N N . PRO A 1 88 ? -4.766 1.426 -5.632 1.00 85.75 88 PRO A N 1
ATOM 700 C CA . PRO A 1 88 ? -6.001 1.068 -4.933 1.00 85.75 88 PRO A CA 1
ATOM 701 C C . PRO A 1 88 ? -5.788 0.919 -3.422 1.00 85.75 88 PRO A C 1
ATOM 703 O O . PRO A 1 88 ? -6.635 1.349 -2.643 1.00 85.75 88 PRO A O 1
ATOM 706 N N . SER A 1 89 ? -4.630 0.405 -2.991 1.00 85.12 89 SER A N 1
ATOM 707 C CA . SER A 1 89 ? -4.293 0.330 -1.565 1.00 85.12 89 SER A CA 1
ATOM 708 C C . SER A 1 89 ? -4.189 1.716 -0.918 1.00 85.12 89 SER A C 1
ATOM 710 O O . SER A 1 89 ? -4.619 1.884 0.221 1.00 85.12 89 SER A O 1
ATOM 712 N N . LEU A 1 90 ? -3.643 2.713 -1.623 1.00 84.31 90 LEU A N 1
ATOM 713 C CA . LEU A 1 90 ? -3.556 4.094 -1.133 1.00 84.31 90 LEU A CA 1
ATOM 714 C C . LEU A 1 90 ? -4.927 4.766 -1.058 1.00 84.31 90 LEU A C 1
ATOM 716 O O . LEU A 1 90 ? -5.211 5.465 -0.089 1.00 84.31 90 LEU A O 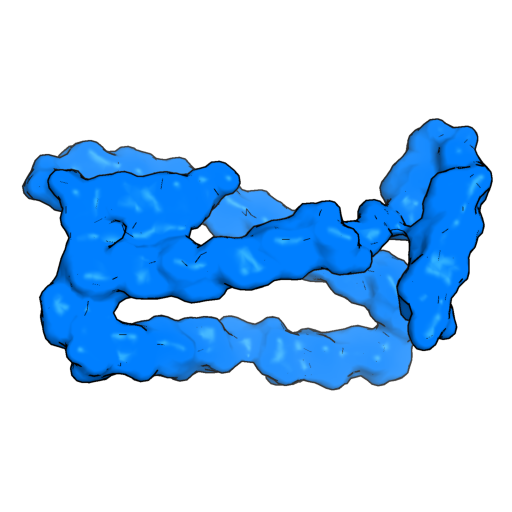1
ATOM 720 N N . ILE A 1 91 ? -5.783 4.536 -2.055 1.00 86.75 91 ILE A N 1
ATOM 721 C CA . ILE A 1 91 ? -7.156 5.058 -2.064 1.00 86.75 91 ILE A CA 1
ATOM 722 C C . ILE A 1 91 ? -7.926 4.509 -0.859 1.00 86.75 91 ILE A C 1
ATOM 724 O O . ILE A 1 91 ? -8.554 5.274 -0.129 1.00 86.75 91 ILE A O 1
ATOM 728 N N . LEU A 1 92 ? -7.834 3.203 -0.600 1.00 86.44 92 LEU A N 1
ATOM 729 C CA . LEU A 1 92 ? -8.468 2.598 0.572 1.00 86.44 92 LEU A CA 1
ATOM 730 C C . LEU A 1 92 ? -7.929 3.193 1.877 1.00 86.44 92 LEU A C 1
ATOM 732 O O . LEU A 1 92 ? -8.716 3.527 2.759 1.00 86.44 92 LEU A O 1
ATOM 736 N N . LEU A 1 93 ? -6.613 3.380 1.989 1.00 84.56 93 LEU A N 1
ATOM 737 C CA . LEU A 1 93 ? -5.997 3.957 3.184 1.00 84.56 93 LEU A CA 1
ATOM 738 C C . LEU A 1 93 ? -6.482 5.387 3.464 1.00 84.56 93 LEU A C 1
ATOM 740 O O . LEU A 1 93 ? -6.771 5.704 4.609 1.00 84.56 93 LEU A O 1
ATOM 744 N N . ILE A 1 94 ? -6.612 6.230 2.436 1.00 84.69 94 ILE A N 1
ATOM 745 C CA . ILE A 1 94 ? -6.999 7.641 2.604 1.00 84.69 94 ILE A CA 1
ATOM 746 C C . ILE A 1 94 ? -8.505 7.800 2.858 1.00 84.69 94 ILE A C 1
ATOM 748 O O . ILE A 1 94 ? -8.908 8.635 3.664 1.00 84.69 94 ILE A O 1
ATOM 752 N N . PHE A 1 95 ? -9.349 7.037 2.158 1.00 85.75 95 PHE A N 1
ATOM 753 C CA . PHE A 1 95 ? -10.801 7.254 2.189 1.00 85.75 95 PHE A CA 1
ATOM 754 C C . PHE A 1 95 ? -11.545 6.321 3.147 1.00 85.75 95 PHE A C 1
ATOM 756 O O . PHE A 1 95 ? -12.556 6.715 3.737 1.00 85.75 95 PHE A O 1
ATOM 763 N N . TYR A 1 96 ? -11.087 5.078 3.299 1.00 84.12 96 TYR A N 1
ATOM 764 C CA . TYR A 1 96 ? -11.827 4.062 4.042 1.00 84.12 96 TYR A CA 1
ATOM 765 C C . TYR A 1 96 ? -11.389 3.980 5.503 1.00 84.12 96 TYR A C 1
ATOM 767 O O . TYR A 1 96 ? -12.240 4.040 6.397 1.00 84.12 96 TYR A O 1
ATOM 775 N N . PHE A 1 97 ? -10.084 3.902 5.760 1.00 83.19 97 PHE A N 1
ATOM 776 C CA . PHE A 1 97 ? -9.554 3.698 7.107 1.00 83.19 97 PHE A CA 1
ATOM 777 C C . PHE A 1 97 ? -9.612 4.989 7.946 1.00 83.19 97 PHE A C 1
ATOM 779 O O . PHE A 1 97 ? -9.101 6.019 7.514 1.00 83.19 97 PHE A O 1
ATOM 786 N N . PRO A 1 98 ? -10.272 4.988 9.125 1.00 84.62 98 PRO A N 1
ATOM 787 C CA . PRO A 1 98 ? -10.172 6.107 10.060 1.00 84.62 98 PRO A CA 1
ATOM 788 C C . PRO A 1 98 ? -8.780 6.164 10.689 1.00 84.62 98 PRO A C 1
ATOM 790 O O . PRO A 1 98 ? -8.117 5.142 10.820 1.00 84.62 98 PRO A O 1
ATOM 793 N N . GLU A 1 99 ? -8.362 7.340 11.141 1.00 84.81 99 GLU A N 1
ATOM 794 C CA . GLU A 1 99 ? -7.153 7.461 11.961 1.00 84.81 99 GLU A CA 1
ATOM 795 C C . GLU A 1 99 ? -7.287 6.695 13.287 1.00 84.81 99 GLU A C 1
ATOM 797 O O . GLU A 1 99 ? -8.394 6.428 13.768 1.00 84.81 99 GLU A O 1
ATOM 802 N N . SER A 1 100 ? -6.148 6.316 13.869 1.00 84.81 100 SER A N 1
ATOM 803 C CA . SER A 1 100 ? -6.120 5.464 15.061 1.00 84.81 100 SER A CA 1
ATOM 804 C C . SER A 1 100 ? -6.744 6.152 16.290 1.00 84.81 100 SER A C 1
ATOM 806 O O . SER A 1 100 ? -6.426 7.315 16.565 1.00 84.81 100 SER A O 1
ATOM 808 N N . PRO A 1 101 ? -7.588 5.461 17.085 1.00 81.75 101 PRO A N 1
ATOM 809 C CA . PRO A 1 101 ? -8.154 6.012 18.319 1.00 81.75 101 PRO A CA 1
ATOM 810 C C . PRO A 1 101 ? -7.088 6.482 19.317 1.00 81.75 101 PRO A C 1
ATOM 812 O O . PRO A 1 101 ? -7.237 7.541 19.929 1.00 81.75 101 PRO A O 1
ATOM 815 N N . THR A 1 102 ? -5.977 5.746 19.434 1.00 83.69 102 THR A N 1
ATOM 816 C CA . THR A 1 102 ? -4.854 6.095 20.324 1.00 83.69 102 THR A CA 1
ATOM 817 C C . THR A 1 102 ? -4.195 7.407 19.909 1.00 83.69 102 THR A C 1
ATOM 819 O O . THR A 1 102 ? -3.817 8.211 20.761 1.00 83.69 102 THR A O 1
ATOM 822 N N . TRP A 1 103 ? -4.111 7.683 18.606 1.00 84.25 103 TRP A N 1
ATOM 823 C CA . TRP A 1 103 ? -3.571 8.940 18.096 1.00 84.25 103 TRP A CA 1
ATOM 824 C C . TRP A 1 103 ? -4.447 10.138 18.483 1.00 84.25 103 TRP A C 1
ATOM 826 O O . TRP A 1 103 ? -3.927 11.175 18.903 1.00 84.25 103 TRP A O 1
ATOM 836 N N . TYR A 1 104 ? -5.775 9.995 18.402 1.00 85.12 104 TYR A N 1
ATOM 837 C CA . TYR A 1 104 ? -6.706 11.036 18.855 1.00 85.12 104 TYR A CA 1
ATOM 838 C C . TYR A 1 104 ? -6.672 11.236 20.370 1.00 85.12 104 TYR A C 1
ATOM 840 O O . TYR A 1 104 ? -6.729 12.382 20.824 1.00 85.12 104 TYR A O 1
ATOM 848 N N . HIS A 1 105 ? -6.506 10.153 21.133 1.00 83.69 105 HIS A N 1
ATOM 849 C CA . HIS A 1 105 ? -6.316 10.210 22.580 1.00 83.69 105 HIS A CA 1
ATOM 850 C C . HIS A 1 105 ? -5.062 11.020 22.947 1.00 83.69 105 HIS A C 1
ATOM 852 O O . HIS A 1 105 ? -5.132 11.938 23.758 1.00 83.69 105 HIS A O 1
ATOM 858 N N . HIS A 1 106 ? -3.928 10.780 22.280 1.00 86.00 106 HIS A N 1
ATOM 859 C CA . HIS A 1 106 ? -2.704 11.568 22.488 1.00 86.00 106 HIS A CA 1
ATOM 860 C C . HIS A 1 106 ? -2.836 13.050 22.100 1.00 86.00 106 HIS A C 1
ATOM 862 O O . HIS A 1 106 ? -2.062 13.879 22.577 1.00 86.00 106 HIS A O 1
ATOM 868 N N . LYS A 1 107 ? -3.804 13.396 21.245 1.00 87.62 107 LYS A N 1
ATOM 869 C CA . LYS A 1 107 ? -4.112 14.777 20.848 1.00 87.62 107 LYS A CA 1
ATOM 870 C C . LYS A 1 107 ? -5.183 15.458 21.709 1.00 87.62 107 LYS A C 1
ATOM 872 O O . LYS A 1 107 ? -5.546 16.585 21.382 1.00 87.62 107 LYS A O 1
ATOM 877 N N . ASN A 1 108 ? -5.679 14.816 22.773 1.00 85.06 108 ASN A N 1
ATOM 878 C CA . ASN A 1 108 ? -6.789 15.300 23.611 1.00 85.06 108 ASN A CA 1
ATOM 879 C C . ASN A 1 108 ? -8.074 15.633 22.818 1.00 85.06 108 ASN A C 1
ATOM 881 O O . ASN A 1 108 ? -8.825 16.529 23.195 1.00 85.06 108 ASN A O 1
ATOM 885 N N . ASN A 1 109 ? -8.339 14.922 21.714 1.00 86.19 109 ASN A N 1
ATOM 886 C CA . ASN A 1 109 ? -9.543 15.106 20.891 1.00 86.19 109 ASN A CA 1
ATOM 887 C C . ASN A 1 109 ? -10.512 13.925 21.062 1.00 86.19 109 ASN A C 1
ATOM 889 O 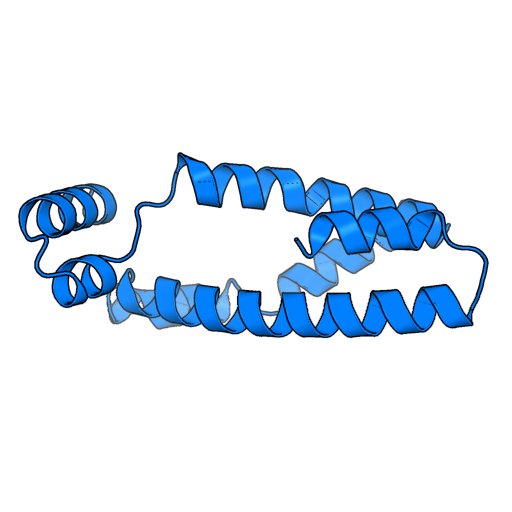O . ASN A 1 109 ? -10.614 13.047 20.199 1.00 86.19 109 ASN A O 1
ATOM 893 N N . GLU A 1 110 ? -11.245 13.921 22.174 1.00 83.94 110 GLU A N 1
ATOM 894 C CA . GLU A 1 110 ? -12.142 12.825 22.574 1.00 83.94 110 GLU A CA 1
ATOM 895 C C . GLU A 1 110 ? -13.300 12.588 21.588 1.00 83.94 110 GLU A C 1
ATOM 897 O O . GLU A 1 110 ? -13.645 11.443 21.296 1.00 83.94 110 GLU A O 1
ATOM 902 N N . GLU A 1 111 ? -13.865 13.643 20.990 1.00 85.56 111 GLU A N 1
ATOM 903 C CA . GLU A 1 111 ? -14.972 13.502 20.029 1.00 85.56 111 GLU A CA 1
ATOM 904 C C . GLU A 1 111 ? -14.575 12.689 18.783 1.00 85.56 111 GLU A C 1
ATOM 906 O O . GLU A 1 111 ? -15.331 11.839 18.299 1.00 85.56 111 GLU A O 1
ATOM 911 N N . LEU A 1 112 ? -13.367 12.930 18.262 1.00 85.12 112 LEU A N 1
ATOM 912 C CA . LEU A 1 112 ? -12.840 12.238 17.082 1.00 85.12 112 LEU A CA 1
ATOM 913 C C . LEU A 1 112 ? -12.386 10.813 17.407 1.00 85.12 112 LEU A C 1
ATOM 915 O O . LEU A 1 112 ? -12.524 9.927 16.557 1.00 85.12 112 LEU A O 1
ATOM 919 N N . MET A 1 113 ? -11.910 10.582 18.633 1.00 84.75 113 MET A N 1
ATOM 920 C CA . MET A 1 113 ? -11.615 9.247 19.150 1.00 84.75 113 MET A CA 1
ATOM 921 C C . MET A 1 113 ? -12.882 8.382 19.137 1.00 84.75 113 MET A C 1
ATOM 923 O O . MET A 1 113 ? -12.910 7.363 18.447 1.00 84.75 113 MET A O 1
ATOM 927 N N . ILE A 1 114 ? -13.967 8.849 19.768 1.00 83.69 114 ILE A N 1
ATOM 928 C CA . ILE A 1 114 ? -15.246 8.118 19.835 1.00 83.69 114 ILE A CA 1
ATOM 929 C C . ILE A 1 114 ? -15.806 7.857 18.428 1.00 83.69 114 ILE A C 1
ATOM 931 O O . ILE A 1 114 ? -16.347 6.784 18.146 1.00 83.69 114 ILE A O 1
ATOM 935 N N . LYS A 1 115 ? -15.687 8.828 17.511 1.00 87.19 115 LYS A N 1
ATOM 936 C CA . LYS A 1 115 ? -16.130 8.664 16.117 1.00 87.19 115 LYS A CA 1
ATOM 937 C C . LYS A 1 115 ? -15.327 7.589 15.378 1.00 87.19 115 LYS A C 1
ATOM 939 O O . LYS A 1 115 ? -15.910 6.829 14.602 1.00 87.19 115 LYS A O 1
ATOM 944 N N . SER A 1 116 ? -14.018 7.525 15.610 1.00 83.44 116 SER A N 1
ATOM 945 C CA . SER A 1 116 ? -13.131 6.539 14.985 1.00 83.44 116 SER A CA 1
ATOM 946 C C . SER A 1 116 ? -13.378 5.141 15.545 1.00 83.44 116 SER A C 1
ATOM 948 O O . SER A 1 116 ? -13.551 4.207 14.765 1.00 83.44 116 SER A O 1
ATOM 950 N N . GLU A 1 117 ? -13.533 5.006 16.864 1.00 83.81 117 GLU A N 1
ATOM 951 C CA . GLU A 1 117 ? -13.903 3.741 17.514 1.00 83.81 117 GLU A CA 1
ATOM 952 C C . GLU A 1 117 ? -15.245 3.207 17.007 1.00 83.81 117 GLU A C 1
ATOM 954 O O . GLU A 1 117 ? -15.339 2.043 16.625 1.00 83.81 117 GLU A O 1
ATOM 959 N N . LYS A 1 118 ? -16.271 4.064 16.898 1.00 83.94 118 LYS A N 1
ATOM 960 C CA . LYS A 1 118 ? -17.574 3.675 16.330 1.00 83.94 118 LYS A CA 1
ATOM 961 C C . LYS A 1 118 ? -17.478 3.215 14.876 1.00 83.94 118 LYS A C 1
ATOM 963 O O . LYS A 1 118 ? -18.274 2.379 14.462 1.00 83.94 118 LYS A O 1
ATOM 968 N N . LYS A 1 119 ? -16.547 3.769 14.092 1.00 83.88 119 LYS A N 1
ATOM 969 C CA . LYS A 1 119 ? -16.320 3.364 12.696 1.00 83.88 119 LYS A CA 1
ATOM 970 C C . LYS A 1 119 ? -15.540 2.048 12.595 1.00 83.88 119 LYS A C 1
ATOM 972 O O . LYS A 1 119 ? -15.758 1.320 11.638 1.00 83.88 119 LYS A O 1
ATOM 977 N N . ILE A 1 120 ? -14.665 1.754 13.557 1.00 82.12 120 ILE A N 1
ATOM 978 C CA . ILE A 1 120 ? -13.907 0.494 13.646 1.00 82.12 120 ILE A CA 1
ATOM 979 C C . ILE A 1 120 ? -14.784 -0.650 14.174 1.00 82.12 120 ILE A C 1
ATOM 981 O O . ILE A 1 120 ? -14.648 -1.783 13.727 1.00 82.12 120 ILE A O 1
ATOM 985 N N . ALA A 1 121 ? -15.677 -0.358 15.123 1.00 75.75 121 ALA A N 1
ATOM 986 C CA . ALA A 1 121 ? -16.558 -1.342 15.750 1.00 75.75 121 ALA A CA 1
ATOM 987 C C . ALA A 1 121 ? -17.772 -1.742 14.888 1.00 75.75 121 ALA A C 1
ATOM 989 O O . ALA A 1 121 ? -18.499 -2.661 15.265 1.00 75.75 121 ALA A O 1
ATOM 990 N N . LYS A 1 122 ? -18.021 -1.028 13.785 1.00 65.56 122 LYS A N 1
ATOM 991 C CA . LYS A 1 122 ? -19.132 -1.269 12.859 1.00 65.56 122 LYS A CA 1
ATOM 992 C C . LYS A 1 122 ? -18.711 -2.208 11.735 1.00 65.56 122 LYS A C 1
ATOM 994 O O . LYS A 1 122 ? -19.533 -3.087 11.401 1.00 65.56 122 LYS A O 1
#

InterPro domains:
  IPR005828 Major facilitator, sugar transporter-like [PF00083] (5-116)
  IPR005829 Sugar transporter, conserved site [PS00217] (24-49)
  IPR020846 Major facilitator superfamily domain [PS50850] (1-122)
  IPR036259 MFS transporter superfamily [G3DSA:1.20.1250.20] (1-122)
  IPR036259 MFS transporter superfamily [SSF103473] (4-112)

Foldseek 3Di:
DLLVLLLVLLVDPDPVVNVVSVVVSVVVVVVVVVVVLVQCVQLDDPVCNVVCPVVPDVVVVVVVLVVLCVVPVDPSSSSNVNSVVCVVVVVCVVPPQQPGLVVCVVVVNVVSSVVNNVSSVD

Sequence (122 aa):
MGFILLIATAFVNDPMVYIMIRFFLGLSIGGALNSSITYVLEVLPPQQRLFVKCFFNWGIARVAMTLICYFFNDYRSSLFFCGICLIPSLILLIFYFPESPTWYHHKNNEELMIKSEKKIAK

Organism: Parastrongyloides trichosuri (NCBI:txid131310)

Secondary structure (DSSP, 8-state):
-HHHHHHHHTT---HHHHHHHHHHHHHHHHHHHHHHHHHHHHHS-HHHHHHHHHHSSHHHHHHHHHHHHHH--SHHHHHHHHHHHHHHHHHHHHHTSPPPHHHHHHTT-HHHHHHHHHHH--

pLDDT: mean 84.59, std 4.68, range [64.06, 92.69]